Protein AF-A0A5B8JN53-F1 (afdb_monomer_lite)

Secondary structure (DSSP, 8-state):
-HHHHHHHHHHHHHHHHHHHHHHTT-GGG-TT-EEEE-TT--EEEE--S--HHHHHHHHHHHHHHHHHHHHHHHHHHT------

Radius of gyration: 17.72 Å; chains: 1; bounding box: 36×22×55 Å

Structure (mmCIF, N/CA/C/O backbone):
data_AF-A0A5B8JN53-F1
#
_entry.id   AF-A0A5B8JN53-F1
#
loop_
_atom_site.group_PDB
_atom_site.id
_atom_site.type_symbol
_atom_site.label_atom_id
_atom_site.label_alt_id
_atom_site.label_comp_id
_atom_site.label_asym_id
_atom_site.label_entity_id
_atom_site.label_seq_id
_atom_site.pdbx_PDB_ins_code
_atom_site.Cartn_x
_atom_site.Cartn_y
_atom_site.Cartn_z
_atom_site.occupancy
_atom_site.B_iso_or_equiv
_atom_site.auth_seq_id
_atom_site.auth_comp_id
_atom_site.auth_asym_id
_atom_site.auth_atom_id
_atom_site.pdbx_PDB_model_num
ATOM 1 N N . MET A 1 1 ? 24.104 -6.715 -4.656 1.00 59.50 1 MET A N 1
ATOM 2 C CA . MET A 1 1 ? 22.866 -6.713 -5.471 1.00 59.50 1 MET A CA 1
ATOM 3 C C . MET A 1 1 ? 21.768 -5.957 -4.718 1.00 59.50 1 MET A C 1
ATOM 5 O O . MET A 1 1 ? 20.929 -6.588 -4.092 1.00 59.50 1 MET A O 1
ATOM 9 N N . SER A 1 2 ? 21.808 -4.617 -4.714 1.00 79.25 2 SER A N 1
ATOM 10 C CA . SER A 1 2 ? 20.841 -3.783 -3.964 1.00 79.25 2 SER A CA 1
ATOM 11 C C . SER A 1 2 ? 19.448 -3.800 -4.613 1.00 79.25 2 SER A C 1
ATOM 13 O O . SER A 1 2 ? 18.453 -4.083 -3.957 1.00 79.25 2 SER A O 1
ATOM 15 N N . TYR A 1 3 ? 19.410 -3.666 -5.942 1.00 87.81 3 TYR A N 1
ATOM 16 C CA . TYR A 1 3 ? 18.184 -3.592 -6.742 1.00 87.81 3 TYR A CA 1
ATOM 17 C C . TYR A 1 3 ? 17.209 -4.761 -6.533 1.00 87.81 3 TYR A C 1
ATOM 19 O O . TYR A 1 3 ? 16.030 -4.551 -6.278 1.00 87.81 3 TYR A O 1
ATOM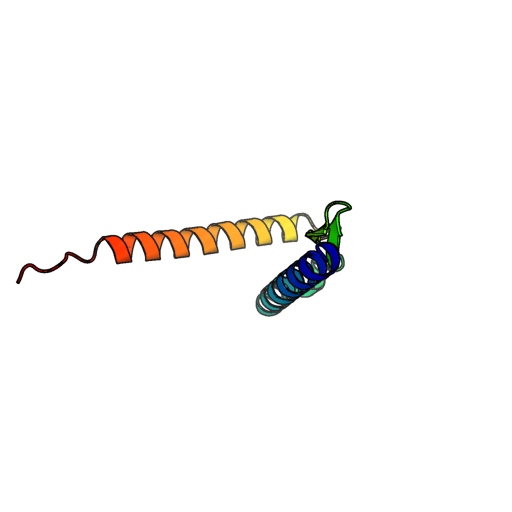 27 N N . VAL A 1 4 ? 17.696 -6.007 -6.598 1.00 88.81 4 VAL A N 1
ATOM 28 C CA . VAL A 1 4 ? 16.845 -7.206 -6.443 1.00 88.81 4 VAL A CA 1
ATOM 29 C C . VAL A 1 4 ? 16.205 -7.254 -5.053 1.00 88.81 4 VAL A C 1
ATOM 31 O O . VAL A 1 4 ? 15.054 -7.663 -4.908 1.00 88.81 4 VAL A O 1
ATOM 34 N N . ARG A 1 5 ? 16.937 -6.798 -4.029 1.00 89.88 5 ARG A N 1
ATOM 35 C CA . ARG A 1 5 ? 16.434 -6.720 -2.657 1.00 89.88 5 ARG A CA 1
ATOM 36 C C . ARG A 1 5 ? 15.360 -5.643 -2.526 1.00 89.88 5 ARG A C 1
ATOM 38 O O . ARG A 1 5 ? 14.312 -5.923 -1.951 1.00 89.88 5 ARG A O 1
ATOM 45 N N . GLY A 1 6 ? 15.601 -4.458 -3.089 1.00 91.88 6 GLY A N 1
ATOM 46 C CA . GLY A 1 6 ? 14.612 -3.382 -3.149 1.00 91.88 6 GLY A CA 1
ATOM 47 C C . GLY A 1 6 ? 13.340 -3.809 -3.867 1.00 91.88 6 GLY A C 1
ATOM 48 O O . GLY A 1 6 ? 12.247 -3.636 -3.335 1.00 91.88 6 GLY A O 1
ATOM 49 N N . TRP A 1 7 ? 13.480 -4.471 -5.017 1.00 93.00 7 TRP A N 1
ATOM 50 C CA . TRP A 1 7 ? 12.350 -4.992 -5.782 1.00 93.00 7 TRP A CA 1
ATOM 51 C C . TRP A 1 7 ? 11.534 -6.009 -4.990 1.00 93.00 7 TRP A C 1
ATOM 53 O O . TRP A 1 7 ? 10.316 -5.882 -4.904 1.00 93.00 7 TRP A O 1
ATOM 63 N N . SER A 1 8 ? 12.190 -6.994 -4.369 1.00 94.12 8 SER A N 1
ATOM 64 C CA . SER A 1 8 ? 11.501 -7.998 -3.554 1.00 94.12 8 SER A CA 1
ATOM 65 C C . SER A 1 8 ? 10.748 -7.346 -2.391 1.00 94.12 8 SER A C 1
ATOM 67 O O . SER A 1 8 ? 9.580 -7.660 -2.169 1.00 94.12 8 SER A O 1
ATOM 69 N N . HIS A 1 9 ? 11.371 -6.388 -1.700 1.00 94.69 9 HIS A N 1
ATOM 70 C CA . HIS A 1 9 ? 10.737 -5.665 -0.600 1.00 94.69 9 HIS A CA 1
ATOM 71 C C . HIS A 1 9 ? 9.516 -4.853 -1.065 1.00 94.69 9 HIS A C 1
ATOM 73 O O . HIS A 1 9 ? 8.445 -4.959 -0.468 1.00 94.69 9 HIS A O 1
ATOM 79 N N . ALA A 1 10 ? 9.639 -4.114 -2.173 1.00 95.25 10 ALA A N 1
ATOM 80 C CA . ALA A 1 10 ? 8.533 -3.381 -2.788 1.00 95.25 10 ALA A CA 1
ATOM 81 C C . ALA A 1 10 ? 7.392 -4.304 -3.225 1.00 95.25 10 ALA A C 1
ATOM 83 O O . ALA A 1 10 ? 6.221 -4.000 -2.997 1.00 95.25 10 ALA A O 1
ATOM 84 N N . HIS A 1 11 ? 7.726 -5.438 -3.843 1.00 95.88 11 HIS A N 1
ATOM 85 C CA . HIS A 1 11 ? 6.754 -6.412 -4.323 1.00 95.88 11 HIS A CA 1
ATOM 86 C C . HIS A 1 11 ? 5.949 -7.006 -3.166 1.00 95.88 11 HIS A C 1
ATOM 88 O O . HIS A 1 11 ? 4.720 -7.007 -3.214 1.00 95.88 11 HIS A O 1
ATOM 94 N N . HIS A 1 12 ? 6.624 -7.428 -2.094 1.00 96.12 12 HIS A N 1
ATOM 95 C CA . HIS A 1 12 ? 5.957 -7.928 -0.894 1.00 96.12 12 HIS A CA 1
ATOM 96 C C . HI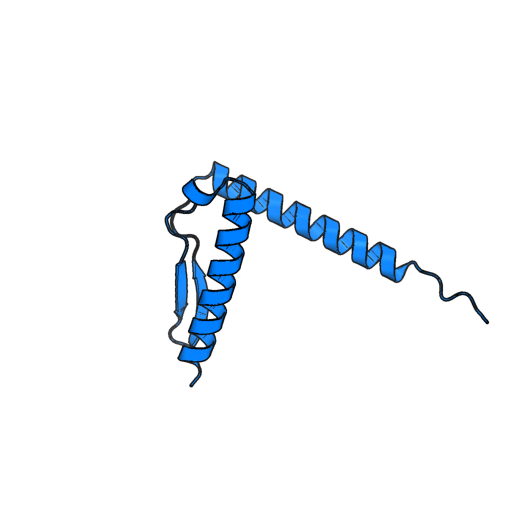S A 1 12 ? 5.092 -6.857 -0.220 1.00 96.12 12 HIS A C 1
ATOM 98 O O . HIS A 1 12 ? 3.941 -7.136 0.108 1.00 96.12 12 HIS A O 1
ATOM 104 N N . GLY A 1 13 ? 5.603 -5.631 -0.066 1.00 95.44 13 GLY A N 1
ATOM 105 C CA . GLY A 1 13 ? 4.837 -4.526 0.519 1.00 95.44 13 GLY A CA 1
ATOM 106 C C . GLY A 1 13 ? 3.591 -4.174 -0.298 1.00 95.44 13 GLY A C 1
ATOM 107 O O . GLY A 1 13 ? 2.506 -4.003 0.254 1.00 95.44 13 GLY A O 1
ATOM 108 N N . THR A 1 14 ? 3.722 -4.143 -1.625 1.00 96.75 14 THR A N 1
ATOM 109 C CA . THR A 1 14 ? 2.601 -3.886 -2.539 1.00 96.75 14 THR A CA 1
ATOM 110 C C . THR A 1 14 ? 1.564 -5.004 -2.475 1.00 96.75 14 THR A C 1
ATOM 112 O O . THR A 1 14 ? 0.371 -4.718 -2.414 1.00 96.75 14 THR A O 1
ATOM 115 N N . ALA A 1 15 ? 1.995 -6.270 -2.456 1.00 95.94 15 ALA A N 1
ATOM 116 C CA . ALA A 1 15 ? 1.094 -7.416 -2.352 1.00 95.94 15 ALA A CA 1
ATOM 117 C C . ALA A 1 15 ? 0.307 -7.399 -1.032 1.00 95.94 15 ALA A C 1
ATOM 119 O O . ALA A 1 15 ? -0.915 -7.523 -1.049 1.00 95.94 15 ALA A O 1
ATOM 120 N N . ALA A 1 16 ? 0.986 -7.145 0.091 1.00 95.50 16 ALA A N 1
ATOM 121 C CA . ALA A 1 16 ? 0.341 -7.036 1.398 1.00 95.50 16 ALA A CA 1
ATOM 122 C C . ALA A 1 16 ? -0.683 -5.889 1.447 1.00 95.50 16 ALA A C 1
ATOM 124 O O . ALA A 1 16 ? -1.786 -6.057 1.973 1.00 95.50 16 ALA A O 1
ATOM 125 N N . LEU A 1 17 ? -0.353 -4.732 0.858 1.00 94.06 17 LEU A N 1
ATOM 126 C CA . LEU A 1 17 ? -1.293 -3.618 0.756 1.00 94.06 17 LEU A CA 1
ATOM 127 C C . LEU A 1 17 ? -2.501 -3.979 -0.120 1.00 94.06 17 LEU A C 1
ATOM 129 O O . LEU A 1 17 ? -3.634 -3.710 0.273 1.00 94.06 17 LEU A O 1
ATOM 133 N N . ALA A 1 18 ? -2.279 -4.624 -1.268 1.00 93.81 18 ALA A N 1
ATOM 134 C CA . ALA A 1 18 ? -3.352 -5.065 -2.157 1.00 93.81 18 ALA A CA 1
ATOM 135 C C . ALA A 1 18 ? -4.317 -6.031 -1.452 1.00 93.81 18 ALA A C 1
ATOM 137 O O . ALA A 1 18 ? -5.533 -5.884 -1.572 1.00 93.81 18 ALA A O 1
ATOM 138 N N . ASP A 1 19 ? -3.794 -6.980 -0.674 1.00 95.12 19 ASP A N 1
ATOM 139 C CA . ASP A 1 19 ? -4.611 -7.911 0.106 1.00 95.12 19 ASP A CA 1
ATOM 140 C C . ASP A 1 19 ? -5.442 -7.189 1.169 1.00 95.12 19 ASP A C 1
ATOM 142 O O . ASP A 1 19 ? -6.628 -7.486 1.342 1.00 95.12 19 ASP A O 1
ATOM 146 N N . ARG A 1 20 ? -4.868 -6.184 1.841 1.00 92.44 20 ARG A N 1
ATOM 147 C CA . ARG A 1 20 ? -5.612 -5.390 2.822 1.00 92.44 20 ARG A CA 1
ATOM 148 C C . ARG A 1 20 ? -6.706 -4.544 2.172 1.00 92.44 20 ARG A C 1
ATOM 150 O O . ARG A 1 20 ? -7.805 -4.479 2.714 1.00 92.44 20 ARG A O 1
ATOM 157 N N . LEU A 1 21 ? -6.431 -3.933 1.020 1.00 91.81 21 LEU A N 1
ATOM 158 C CA . LEU A 1 21 ? -7.422 -3.159 0.268 1.00 91.81 21 LEU A CA 1
ATOM 159 C C . LEU A 1 21 ? -8.573 -4.045 -0.223 1.00 91.81 21 LEU A C 1
ATOM 161 O O . LEU A 1 21 ? -9.732 -3.667 -0.065 1.00 91.81 21 LEU A O 1
ATOM 165 N N . ARG A 1 22 ? -8.281 -5.258 -0.711 1.00 91.62 22 ARG A N 1
ATOM 166 C CA . ARG A 1 22 ? -9.309 -6.260 -1.054 1.00 91.62 22 ARG A CA 1
ATOM 167 C C . ARG A 1 22 ? -10.166 -6.639 0.146 1.00 91.62 22 ARG A C 1
ATOM 169 O O . ARG A 1 22 ? -11.384 -6.688 0.029 1.00 91.62 22 ARG A O 1
ATOM 176 N N . ALA A 1 23 ? -9.555 -6.870 1.308 1.00 91.38 23 ALA A N 1
ATOM 177 C CA . ALA A 1 23 ? -10.293 -7.196 2.530 1.00 91.38 23 ALA A CA 1
ATOM 178 C C . ALA A 1 23 ? -11.236 -6.064 2.986 1.00 91.38 23 ALA A C 1
ATOM 180 O O . ALA A 1 23 ? -12.205 -6.324 3.695 1.00 91.38 23 ALA A O 1
ATOM 181 N N . LEU A 1 24 ? -10.963 -4.822 2.574 1.00 87.88 24 LEU A N 1
ATOM 182 C CA . LEU A 1 24 ? -11.809 -3.651 2.813 1.00 87.88 24 LEU A CA 1
ATOM 183 C C . LEU A 1 24 ? -12.809 -3.379 1.672 1.00 87.88 24 LEU A C 1
ATOM 185 O O . LEU A 1 24 ? -13.579 -2.429 1.771 1.00 87.88 24 LEU A O 1
ATOM 189 N N . GLY A 1 25 ? -12.809 -4.187 0.604 1.00 88.31 25 GLY A N 1
ATOM 190 C CA . GLY A 1 25 ? -13.652 -3.987 -0.580 1.00 88.31 25 GLY A CA 1
ATOM 191 C C . GLY A 1 25 ? -13.252 -2.781 -1.438 1.00 88.31 25 GLY A C 1
ATOM 192 O O . GLY A 1 25 ? -14.098 -2.221 -2.126 1.00 88.31 25 GLY A O 1
ATOM 193 N N . LEU A 1 26 ? -11.986 -2.354 -1.361 1.00 87.19 26 LEU A N 1
ATOM 194 C CA . LEU A 1 26 ? -11.447 -1.169 -2.040 1.00 87.19 26 LEU A CA 1
ATOM 195 C C . LEU A 1 26 ? -10.556 -1.516 -3.243 1.00 87.19 26 LEU A C 1
ATOM 197 O O . LEU A 1 26 ? -9.835 -0.662 -3.746 1.00 87.19 26 LEU A O 1
ATOM 201 N N . ASP A 1 27 ? -10.543 -2.759 -3.715 1.00 84.12 27 ASP A N 1
ATOM 202 C CA . ASP A 1 27 ? -9.637 -3.199 -4.783 1.00 84.12 27 ASP A CA 1
ATOM 203 C C . ASP A 1 27 ? -9.819 -2.426 -6.098 1.00 84.12 27 ASP A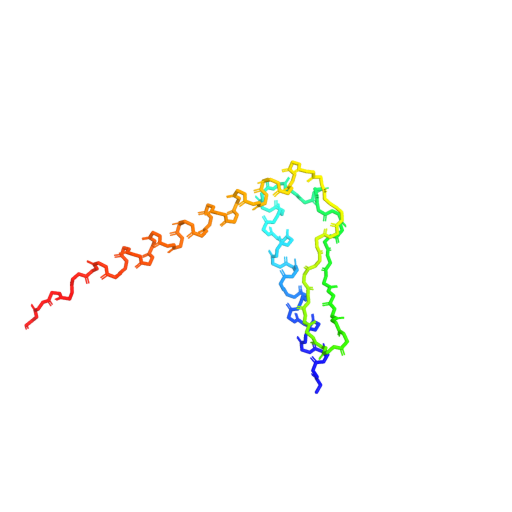 C 1
ATOM 205 O O . ASP A 1 27 ? -8.838 -2.125 -6.779 1.00 84.12 27 ASP A O 1
ATOM 209 N N . SER A 1 28 ? -11.050 -2.019 -6.413 1.00 87.25 28 SER A N 1
ATOM 210 C CA . SER A 1 28 ? -11.358 -1.222 -7.602 1.00 87.25 28 SER A CA 1
ATOM 211 C C . SER A 1 28 ? -10.918 0.242 -7.512 1.00 87.25 28 SER A C 1
ATOM 213 O O . SER A 1 28 ? -10.807 0.905 -8.542 1.00 87.25 28 SER A O 1
ATOM 215 N N . ASP A 1 29 ? -10.670 0.764 -6.307 1.00 90.81 29 ASP A N 1
ATOM 216 C CA . ASP A 1 29 ? -10.318 2.174 -6.095 1.00 90.81 29 ASP A CA 1
ATOM 217 C C . ASP A 1 29 ? -8.816 2.463 -6.268 1.00 90.81 29 ASP A C 1
ATOM 219 O O . ASP A 1 29 ? -8.415 3.626 -6.363 1.00 90.81 29 ASP A O 1
ATOM 223 N N . PHE A 1 30 ? -7.988 1.414 -6.360 1.00 92.00 30 PHE A N 1
ATOM 224 C CA . PHE A 1 30 ? -6.529 1.505 -6.492 1.00 92.00 30 PHE A CA 1
ATOM 225 C C . PHE A 1 30 ? -5.999 0.760 -7.735 1.00 92.00 30 PHE A C 1
ATOM 227 O O . PHE A 1 30 ? -5.108 -0.085 -7.617 1.00 92.00 30 PHE A O 1
ATOM 234 N N . PRO A 1 31 ? -6.483 1.071 -8.956 1.00 89.62 31 PRO A N 1
ATOM 235 C CA . PRO A 1 31 ? -6.079 0.353 -10.170 1.00 89.62 31 PRO A CA 1
ATOM 236 C C . PRO A 1 31 ? -4.602 0.565 -10.540 1.00 89.62 31 PRO A C 1
ATOM 238 O O . PRO A 1 31 ? -4.027 -0.233 -11.275 1.00 89.62 31 PRO A O 1
ATOM 241 N N . GLY A 1 32 ? -3.983 1.645 -10.052 1.00 92.38 32 GLY A N 1
ATOM 242 C CA . GLY A 1 32 ? -2.583 1.986 -10.307 1.00 92.38 32 GLY A CA 1
ATOM 243 C C . GLY A 1 32 ? -1.586 1.417 -9.295 1.00 92.38 32 GLY A C 1
ATOM 244 O O . GLY A 1 32 ? -0.408 1.774 -9.372 1.00 92.38 32 GLY A O 1
ATOM 245 N N . LEU A 1 33 ? -2.034 0.581 -8.350 1.00 95.19 33 LEU A N 1
ATOM 246 C CA . LEU A 1 33 ? -1.178 0.034 -7.304 1.00 95.19 33 LEU A CA 1
ATOM 247 C C . LEU A 1 33 ? -0.088 -0.865 -7.902 1.00 95.19 33 LEU A C 1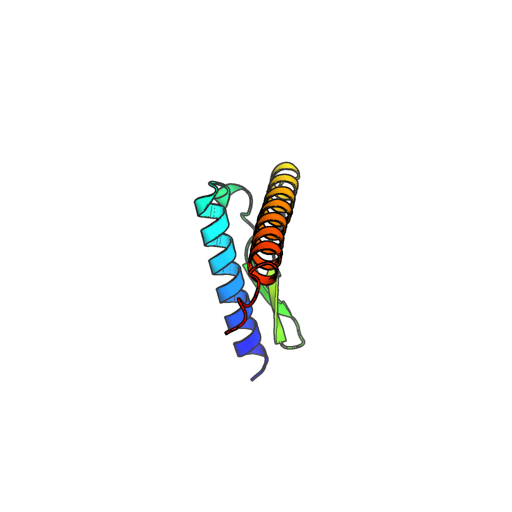
ATOM 249 O O . LEU A 1 33 ? -0.375 -1.900 -8.505 1.00 95.19 33 LEU A O 1
ATOM 253 N N . LYS A 1 34 ? 1.177 -0.491 -7.705 1.00 95.88 34 LYS A N 1
ATOM 254 C CA . LYS A 1 34 ? 2.331 -1.250 -8.192 1.00 95.88 34 LYS A CA 1
ATOM 255 C C . LYS A 1 34 ? 3.539 -1.132 -7.269 1.00 95.88 34 LYS A C 1
ATOM 257 O O . LYS A 1 34 ? 3.702 -0.148 -6.551 1.00 95.88 34 LYS A O 1
ATOM 262 N N . ALA A 1 35 ? 4.414 -2.123 -7.373 1.00 96.44 35 ALA A N 1
ATOM 263 C CA . ALA A 1 35 ? 5.762 -2.061 -6.835 1.00 96.44 35 ALA A CA 1
ATOM 264 C C . ALA A 1 35 ? 6.681 -1.349 -7.832 1.00 96.44 35 ALA A C 1
ATOM 266 O O . ALA A 1 35 ? 6.562 -1.558 -9.042 1.00 96.44 35 ALA A O 1
ATOM 267 N N . ASP A 1 36 ? 7.612 -0.551 -7.327 1.00 95.81 36 ASP A N 1
ATOM 268 C CA . ASP A 1 36 ? 8.654 0.093 -8.122 1.00 95.81 36 ASP A CA 1
ATOM 269 C C . ASP A 1 36 ? 9.991 0.067 -7.371 1.00 95.81 36 ASP A C 1
ATOM 271 O O . ASP A 1 36 ? 10.047 -0.266 -6.185 1.00 95.81 36 ASP A O 1
ATOM 275 N N . VAL A 1 37 ? 11.078 0.391 -8.063 1.00 95.50 37 VAL A N 1
ATOM 276 C CA . VAL A 1 37 ? 12.413 0.514 -7.470 1.00 95.50 37 VAL A CA 1
ATOM 277 C C . VAL A 1 37 ? 13.087 1.750 -8.037 1.00 95.50 37 VAL A C 1
ATOM 279 O O . VAL A 1 37 ? 13.110 1.941 -9.253 1.00 95.50 37 VAL A O 1
ATOM 282 N N . ASN A 1 38 ? 13.643 2.592 -7.168 1.00 93.12 38 ASN A N 1
ATOM 283 C CA . ASN A 1 38 ? 14.367 3.781 -7.613 1.00 93.12 38 ASN A CA 1
ATOM 284 C C . ASN A 1 38 ? 15.768 3.430 -8.165 1.00 93.12 38 ASN A C 1
ATOM 286 O O . ASN A 1 38 ? 16.226 2.285 -8.128 1.00 93.12 38 ASN A O 1
ATOM 290 N N . VAL A 1 39 ? 16.471 4.444 -8.674 1.00 91.31 39 VAL A N 1
ATOM 291 C CA . VAL A 1 39 ? 17.832 4.294 -9.218 1.00 91.31 39 VAL A CA 1
ATOM 292 C C . VAL A 1 39 ? 18.866 3.871 -8.168 1.00 91.31 39 VAL A C 1
ATOM 294 O O . VAL A 1 39 ? 19.864 3.246 -8.522 1.00 91.31 39 VAL A O 1
ATOM 297 N N . ASP A 1 40 ? 18.603 4.145 -6.890 1.00 92.25 40 ASP A N 1
ATOM 298 C CA . ASP A 1 40 ? 19.454 3.766 -5.756 1.00 92.25 40 ASP A CA 1
ATOM 299 C C . ASP A 1 40 ? 19.223 2.306 -5.307 1.00 92.25 40 ASP A C 1
ATOM 301 O O . ASP A 1 40 ? 20.027 1.713 -4.579 1.00 92.25 40 ASP A O 1
ATOM 305 N N . GLY A 1 41 ? 18.163 1.670 -5.814 1.00 91.19 41 GLY A N 1
ATOM 306 C CA . GLY A 1 41 ? 17.776 0.305 -5.480 1.00 91.19 41 GLY A CA 1
ATOM 307 C C . GLY A 1 41 ? 16.830 0.193 -4.285 1.00 91.19 41 GLY A C 1
ATOM 308 O O . GLY A 1 41 ? 16.655 -0.917 -3.786 1.00 91.19 41 GLY A O 1
ATOM 309 N N . ASP A 1 42 ? 16.214 1.286 -3.836 1.00 93.75 42 ASP A N 1
ATOM 310 C CA . ASP A 1 42 ? 15.181 1.274 -2.803 1.00 93.75 42 ASP A CA 1
ATOM 311 C C . ASP A 1 42 ? 13.829 0.871 -3.384 1.00 93.75 42 ASP A C 1
ATOM 313 O O . ASP A 1 42 ? 13.397 1.358 -4.432 1.00 93.75 42 ASP A O 1
ATOM 317 N N . GLY A 1 43 ? 13.143 -0.016 -2.668 1.00 94.44 43 GLY A N 1
ATOM 318 C CA . GLY A 1 43 ? 11.806 -0.463 -3.021 1.00 94.44 43 GLY A CA 1
ATOM 319 C C . GLY A 1 43 ? 10.729 0.561 -2.670 1.00 94.44 43 GLY A C 1
ATOM 320 O O . GLY A 1 43 ? 10.706 1.079 -1.555 1.00 94.44 43 GLY A O 1
ATOM 321 N N . LEU A 1 44 ? 9.800 0.797 -3.594 1.00 96.00 44 LEU A N 1
ATOM 322 C CA . LEU A 1 44 ? 8.697 1.744 -3.462 1.00 96.00 44 LEU A CA 1
ATOM 323 C C . LEU A 1 44 ? 7.347 1.052 -3.686 1.00 96.00 44 LEU A C 1
ATOM 325 O O . LEU A 1 44 ? 7.210 0.193 -4.556 1.00 96.00 44 LEU A O 1
ATOM 329 N N . VAL A 1 45 ? 6.330 1.477 -2.935 1.00 96.38 45 VAL A N 1
ATOM 330 C CA . VAL A 1 45 ? 4.924 1.136 -3.194 1.00 96.38 45 VAL A CA 1
ATOM 331 C C . VAL A 1 45 ? 4.253 2.364 -3.796 1.00 96.38 45 VAL A C 1
ATOM 333 O O . VAL A 1 45 ? 4.176 3.415 -3.162 1.00 96.38 45 VAL A O 1
ATOM 336 N N . CYS A 1 46 ? 3.775 2.248 -5.029 1.00 96.06 46 CYS A N 1
ATOM 337 C CA . CYS A 1 46 ? 3.157 3.344 -5.761 1.00 96.06 46 CYS A CA 1
ATOM 338 C C . CYS A 1 46 ? 1.655 3.098 -5.888 1.00 96.06 46 CYS A C 1
ATOM 340 O O . CYS A 1 46 ? 1.251 2.112 -6.489 1.00 96.06 46 CYS A O 1
ATOM 342 N N . LEU A 1 47 ? 0.830 4.013 -5.371 1.00 93.69 47 LEU A N 1
ATOM 343 C CA . LEU A 1 47 ? -0.637 3.909 -5.442 1.00 93.69 47 LEU A CA 1
ATOM 344 C C . LEU A 1 47 ? -1.203 4.263 -6.830 1.00 93.69 47 LEU A C 1
ATOM 346 O O . LEU A 1 47 ? -2.311 3.861 -7.173 1.00 93.69 47 LEU A O 1
ATOM 350 N N . GLY A 1 48 ? -0.445 5.026 -7.625 1.00 92.81 48 GLY A N 1
ATOM 351 C CA . GLY A 1 48 ? -0.910 5.577 -8.896 1.00 92.81 48 GLY A CA 1
ATOM 352 C C . GLY A 1 48 ? -1.974 6.663 -8.710 1.00 92.81 48 GLY A C 1
ATOM 353 O O . GLY A 1 48 ? -1.988 7.371 -7.704 1.00 92.81 48 GLY A O 1
ATOM 354 N N . GLN A 1 49 ? -2.846 6.821 -9.707 1.00 93.69 49 GLN A N 1
ATOM 355 C CA . GLN A 1 49 ? -3.992 7.724 -9.612 1.00 93.69 49 GLN A CA 1
ATOM 356 C C . GLN A 1 49 ? -5.119 7.041 -8.840 1.00 93.69 49 GLN A C 1
ATOM 358 O O . GLN A 1 49 ? -5.547 5.946 -9.200 1.00 93.69 49 GLN A O 1
ATOM 363 N N . ILE A 1 50 ? -5.604 7.715 -7.803 1.00 94.19 50 ILE A N 1
ATOM 364 C CA . ILE A 1 50 ? -6.702 7.257 -6.952 1.00 94.19 50 ILE A CA 1
ATOM 365 C C . ILE A 1 50 ? -7.753 8.356 -6.8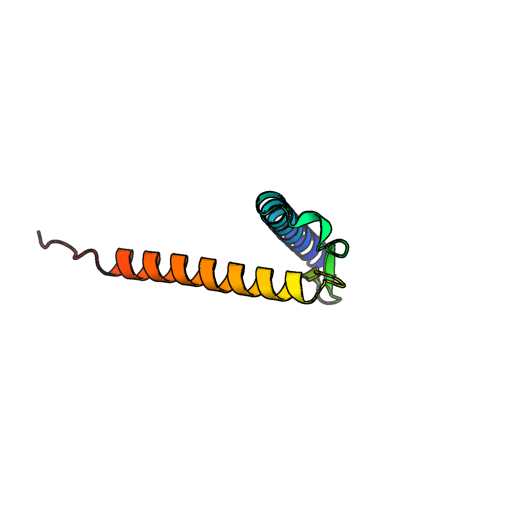50 1.00 94.19 50 ILE A C 1
ATOM 367 O O . ILE A 1 50 ? -7.455 9.541 -7.022 1.00 94.19 50 ILE A O 1
ATOM 371 N N . ARG A 1 51 ? -8.995 7.967 -6.567 1.00 92.00 51 ARG A N 1
ATOM 372 C CA . ARG A 1 51 ? -10.080 8.925 -6.344 1.00 92.00 51 ARG A CA 1
ATOM 373 C C . ARG A 1 51 ? -9.876 9.674 -5.019 1.00 92.00 51 ARG A C 1
ATOM 375 O O . ARG A 1 51 ? -9.357 9.077 -4.073 1.00 92.00 51 ARG A O 1
ATOM 382 N N . PRO A 1 52 ? -10.319 10.939 -4.899 1.00 93.81 52 PRO A N 1
ATOM 383 C CA . PRO A 1 52 ? -10.210 11.689 -3.647 1.00 93.81 52 PRO A CA 1
ATOM 384 C C . PRO A 1 52 ? -10.867 10.970 -2.465 1.00 93.81 52 PRO A C 1
ATOM 386 O O . PRO A 1 52 ? -10.294 10.920 -1.379 1.00 93.81 52 PRO A O 1
ATOM 389 N N . GLU A 1 53 ? -12.028 10.347 -2.691 1.00 93.06 53 GLU A N 1
ATOM 390 C CA . GLU A 1 53 ? -12.734 9.589 -1.654 1.00 93.06 53 GLU A CA 1
ATOM 391 C C . GLU A 1 53 ? -11.889 8.407 -1.157 1.00 93.06 53 GLU A C 1
ATOM 393 O O . GLU A 1 53 ? -11.753 8.201 0.047 1.00 93.06 53 GLU A O 1
ATOM 398 N N . ALA A 1 54 ? -11.248 7.674 -2.072 1.00 92.44 54 ALA A N 1
ATOM 399 C CA . ALA A 1 54 ? -10.371 6.553 -1.742 1.00 92.44 54 ALA A CA 1
ATOM 400 C C . ALA A 1 54 ? -9.129 6.999 -0.953 1.00 92.44 54 ALA A C 1
ATOM 402 O O . ALA A 1 54 ? -8.730 6.336 0.004 1.00 92.44 54 ALA A O 1
ATOM 403 N N . ALA A 1 55 ? -8.550 8.153 -1.304 1.00 93.69 55 ALA A N 1
ATOM 404 C CA . ALA A 1 55 ? -7.447 8.747 -0.551 1.00 93.69 55 ALA A CA 1
ATOM 405 C C . ALA A 1 55 ? -7.866 9.097 0.887 1.00 93.69 55 ALA A C 1
ATOM 407 O O . ALA A 1 55 ? -7.125 8.824 1.833 1.00 93.69 55 ALA A O 1
ATOM 408 N N . GLN A 1 56 ? -9.069 9.653 1.063 1.00 94.62 56 GLN A N 1
ATOM 409 C CA . GLN A 1 56 ? -9.608 9.980 2.380 1.00 94.62 56 GLN A CA 1
ATOM 410 C C . GLN A 1 56 ? -9.883 8.724 3.216 1.00 94.62 56 GLN A C 1
ATOM 412 O O . GLN A 1 56 ? -9.517 8.682 4.391 1.00 94.62 56 GLN A O 1
ATOM 417 N N . PHE A 1 57 ? -10.462 7.679 2.617 1.00 92.31 57 PHE A N 1
ATOM 418 C CA . PHE A 1 57 ? -10.657 6.397 3.297 1.00 92.31 57 PHE A CA 1
ATOM 419 C C . PHE A 1 57 ? -9.332 5.754 3.710 1.00 92.31 57 PHE A C 1
ATOM 421 O O . PHE A 1 57 ? -9.213 5.290 4.844 1.00 92.31 57 PHE A O 1
ATOM 428 N N . LEU A 1 58 ? -8.321 5.776 2.837 1.00 92.44 58 LEU A N 1
ATOM 429 C CA . LEU A 1 58 ? -6.990 5.266 3.160 1.00 92.44 58 LEU A CA 1
ATOM 430 C C . LEU A 1 58 ? -6.374 6.028 4.339 1.00 92.44 58 LEU A C 1
ATOM 432 O O . LEU A 1 58 ? -5.888 5.405 5.280 1.00 92.44 58 LEU A O 1
ATOM 436 N N . ALA A 1 59 ? -6.438 7.361 4.329 1.00 94.69 59 ALA A N 1
ATOM 437 C CA . ALA A 1 59 ? -5.944 8.179 5.433 1.00 94.69 59 ALA A CA 1
ATOM 438 C C . ALA A 1 59 ? -6.659 7.845 6.755 1.00 94.69 59 ALA A C 1
ATOM 440 O O . ALA A 1 59 ? -6.005 7.650 7.779 1.00 94.69 59 ALA A O 1
ATOM 441 N N . GLN A 1 60 ? -7.987 7.700 6.726 1.00 94.88 60 GLN A N 1
ATOM 442 C CA . GLN A 1 60 ? -8.775 7.324 7.900 1.00 94.88 60 GLN A CA 1
ATOM 443 C C . GLN A 1 60 ? -8.394 5.933 8.427 1.00 94.88 60 GLN A C 1
ATOM 445 O O . GLN A 1 60 ? -8.277 5.741 9.640 1.00 94.88 60 GLN A O 1
ATOM 450 N N . ALA A 1 61 ? -8.176 4.967 7.532 1.00 92.25 61 ALA A N 1
ATOM 451 C CA . ALA A 1 61 ? -7.766 3.615 7.892 1.00 92.25 61 ALA A CA 1
ATOM 452 C C . ALA A 1 61 ? -6.377 3.601 8.550 1.00 92.25 61 ALA A C 1
ATOM 454 O O . ALA A 1 61 ? -6.197 2.934 9.567 1.00 92.25 61 ALA A O 1
ATOM 455 N N . LEU A 1 62 ? -5.427 4.381 8.022 1.00 93.00 62 LEU A N 1
ATOM 456 C CA . LEU A 1 62 ? -4.086 4.528 8.597 1.00 93.00 62 LEU A CA 1
ATOM 457 C C . LEU A 1 62 ? -4.130 5.152 9.995 1.00 93.00 62 LEU A C 1
ATOM 459 O O . LEU A 1 62 ? -3.530 4.614 10.922 1.00 93.00 62 LEU A O 1
ATOM 463 N N . VAL A 1 63 ? -4.874 6.249 10.167 1.00 96.44 63 VAL A N 1
ATOM 464 C CA . VAL A 1 63 ? -5.030 6.911 11.474 1.00 96.44 63 VAL A CA 1
ATOM 465 C C . VAL A 1 63 ? -5.675 5.969 12.488 1.00 96.44 63 VAL A C 1
ATOM 467 O O . VAL A 1 63 ? -5.223 5.887 13.626 1.00 96.44 63 VAL A O 1
ATOM 470 N N . THR A 1 64 ? -6.706 5.232 12.073 1.00 94.81 64 THR A N 1
ATOM 471 C CA . THR A 1 64 ? -7.405 4.279 12.945 1.00 94.81 64 THR A CA 1
ATOM 472 C C . THR A 1 64 ? -6.489 3.130 13.362 1.00 94.81 64 THR A C 1
ATOM 474 O O . THR A 1 64 ? -6.427 2.805 14.544 1.00 94.81 64 THR A O 1
ATOM 477 N N . GLY A 1 65 ? -5.751 2.541 12.415 1.00 92.00 65 GLY A N 1
ATOM 478 C CA . GLY A 1 65 ? -4.779 1.484 12.702 1.00 92.00 65 GLY A CA 1
ATOM 479 C C . GLY A 1 65 ? -3.696 1.951 13.672 1.00 92.00 65 GLY A C 1
ATOM 480 O O . GLY A 1 65 ? -3.473 1.311 14.695 1.00 92.00 65 GLY A O 1
ATOM 481 N N . LEU A 1 66 ? -3.106 3.121 13.414 1.00 95.06 66 LEU A N 1
ATOM 482 C CA . LEU A 1 66 ? -2.087 3.702 14.287 1.00 95.06 66 LEU A CA 1
ATOM 483 C C . LEU A 1 66 ? -2.625 3.995 15.696 1.00 95.06 66 LEU A C 1
ATOM 485 O O . LEU A 1 66 ? -1.942 3.738 16.684 1.00 95.06 66 LEU A O 1
ATOM 489 N N . ALA A 1 67 ? -3.847 4.521 15.812 1.00 95.88 67 ALA A N 1
ATOM 490 C CA . ALA A 1 67 ? -4.462 4.791 17.109 1.00 95.88 67 ALA A CA 1
ATOM 491 C C . ALA A 1 67 ? -4.675 3.507 17.930 1.00 95.88 67 ALA A C 1
ATOM 493 O O . ALA A 1 67 ? -4.459 3.522 19.142 1.00 95.88 67 ALA A O 1
ATOM 494 N N . LEU A 1 68 ? -5.062 2.403 17.278 1.00 95.06 68 LEU A N 1
ATOM 495 C CA . LEU A 1 68 ? -5.194 1.094 17.922 1.00 95.06 68 LEU A CA 1
ATOM 496 C C . LEU A 1 68 ? -3.836 0.566 18.397 1.00 95.06 68 LEU A C 1
ATOM 498 O O . LEU A 1 68 ? -3.710 0.209 19.565 1.00 95.06 68 LEU A O 1
ATOM 502 N N . GLU A 1 69 ? -2.811 0.603 17.542 1.00 94.31 69 GLU A N 1
ATOM 503 C CA . GLU A 1 69 ? -1.457 0.175 17.918 1.00 94.31 69 GLU A CA 1
ATOM 504 C C . GLU A 1 69 ? -0.918 0.984 19.105 1.00 94.31 69 GLU A C 1
ATOM 506 O O . GLU A 1 69 ? -0.370 0.417 20.050 1.00 94.31 69 GLU A O 1
ATOM 511 N N . LEU A 1 70 ? -1.105 2.307 19.109 1.00 94.56 70 LEU A N 1
ATOM 512 C CA . LEU A 1 70 ? -0.685 3.161 20.223 1.00 94.56 70 LEU A CA 1
ATOM 513 C C . LEU A 1 70 ? -1.432 2.828 21.519 1.00 94.56 70 LEU A C 1
ATOM 515 O O . LEU A 1 70 ? -0.813 2.777 22.583 1.00 94.56 70 LEU A O 1
ATOM 519 N N . ALA A 1 71 ? -2.742 2.582 21.446 1.00 93.44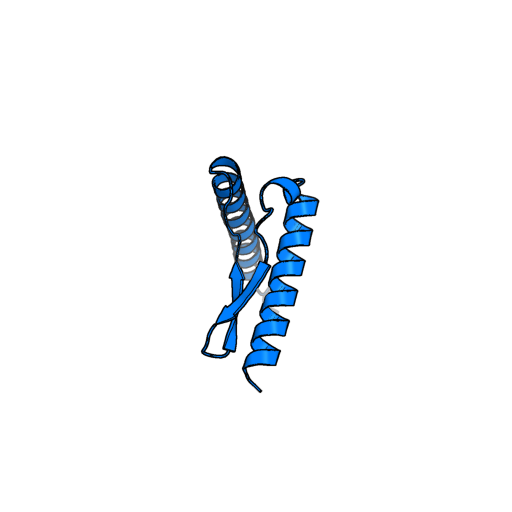 71 ALA A N 1
ATOM 520 C CA . ALA A 1 71 ? -3.528 2.185 22.609 1.00 93.44 71 ALA A CA 1
ATOM 521 C C . ALA A 1 71 ? -3.045 0.845 23.193 1.00 93.44 71 ALA A C 1
ATOM 523 O O . ALA A 1 71 ? -2.926 0.719 24.412 1.00 93.44 71 ALA A O 1
ATOM 524 N N . GLU A 1 72 ? -2.706 -0.126 22.343 1.00 92.75 72 GLU A N 1
ATOM 525 C CA . GLU A 1 72 ? -2.144 -1.418 22.758 1.00 92.75 72 GLU A CA 1
ATOM 526 C C . GLU A 1 72 ? -0.763 -1.270 23.413 1.00 92.75 72 GLU A C 1
ATOM 528 O O . GLU A 1 72 ? -0.514 -1.853 24.473 1.00 92.75 72 GLU A O 1
ATOM 533 N N . HIS A 1 73 ? 0.124 -0.449 22.842 1.00 91.00 73 HIS A N 1
ATOM 534 C CA . HIS A 1 73 ? 1.445 -0.187 23.424 1.00 91.00 73 HIS A CA 1
ATOM 535 C C . HIS A 1 73 ? 1.326 0.469 24.805 1.00 91.00 73 HIS A C 1
ATOM 537 O O . HIS A 1 73 ? 1.958 0.016 25.759 1.00 91.00 73 HIS A O 1
ATOM 543 N N . LEU A 1 74 ? 0.459 1.477 24.944 1.00 89.31 74 LEU A N 1
ATOM 544 C CA . LEU A 1 74 ? 0.211 2.156 26.219 1.00 89.31 74 LEU A CA 1
ATOM 545 C C . LEU A 1 74 ? -0.464 1.248 27.257 1.00 89.31 74 LEU A C 1
ATOM 547 O O . LEU A 1 74 ? -0.234 1.416 28.453 1.00 89.31 74 LEU A O 1
ATOM 551 N N . ALA A 1 75 ? -1.299 0.297 26.835 1.00 85.62 75 ALA A N 1
ATOM 552 C CA . ALA A 1 75 ? -1.883 -0.700 27.731 1.00 85.62 75 ALA A CA 1
ATOM 553 C C . ALA A 1 75 ? -0.836 -1.720 28.213 1.00 85.62 75 ALA A C 1
ATOM 555 O O . ALA A 1 75 ? -0.856 -2.128 29.374 1.00 85.62 75 ALA A O 1
ATOM 556 N N . THR A 1 76 ? 0.107 -2.093 27.344 1.00 78.62 76 THR A N 1
ATOM 557 C CA . THR A 1 76 ? 1.180 -3.047 27.660 1.00 78.62 76 THR A CA 1
ATOM 558 C C . THR A 1 76 ? 2.181 -2.451 28.656 1.00 78.62 76 THR A C 1
ATOM 560 O O . THR A 1 76 ? 2.548 -3.121 29.623 1.00 78.62 76 THR A O 1
ATOM 563 N N . ASP A 1 77 ? 2.539 -1.174 28.489 1.00 69.62 77 ASP A N 1
ATOM 564 C CA . ASP A 1 77 ? 3.470 -0.443 29.368 1.00 69.62 77 ASP A CA 1
ATOM 565 C C . ASP A 1 77 ? 2.896 -0.187 30.779 1.00 69.62 77 ASP A C 1
ATOM 567 O O . ASP A 1 77 ? 3.626 -0.021 31.755 1.00 69.62 77 ASP A O 1
ATOM 571 N N . GLN A 1 78 ? 1.565 -0.214 30.914 1.00 59.56 78 GLN A N 1
ATOM 572 C CA . GLN A 1 78 ? 0.856 -0.026 32.183 1.00 59.56 78 GLN A CA 1
ATOM 573 C C . GLN A 1 78 ? 0.693 -1.303 33.014 1.00 59.56 78 GLN A C 1
ATOM 575 O O . GLN A 1 78 ? 0.139 -1.227 34.111 1.00 59.56 78 GLN A O 1
ATOM 580 N N . THR A 1 79 ? 1.174 -2.465 32.557 1.00 55.47 79 THR A N 1
ATOM 581 C CA . THR A 1 79 ? 1.160 -3.681 33.385 1.00 55.47 79 THR A CA 1
ATOM 582 C C . THR A 1 79 ? 2.177 -3.506 34.519 1.00 55.47 79 THR A C 1
ATOM 584 O O . THR A 1 79 ? 3.383 -3.592 34.272 1.00 55.47 79 THR A O 1
ATOM 587 N N . PRO A 1 80 ? 1.756 -3.264 35.778 1.00 54.72 80 PRO A N 1
ATOM 588 C CA . PRO A 1 80 ? 2.709 -3.057 36.846 1.00 54.72 80 PRO A CA 1
ATOM 589 C C . PRO A 1 80 ? 3.403 -4.390 37.102 1.00 54.72 80 PRO A C 1
ATOM 591 O O . PRO A 1 80 ? 2.753 -5.414 37.332 1.00 54.72 80 PRO A O 1
ATOM 594 N N . ARG A 1 81 ? 4.738 -4.368 37.078 1.00 59.75 81 ARG A N 1
ATOM 595 C CA . ARG A 1 81 ? 5.587 -5.443 37.591 1.00 59.75 81 ARG A CA 1
ATOM 596 C C . ARG A 1 81 ? 5.224 -5.618 39.067 1.00 59.75 81 ARG A C 1
ATOM 598 O O . ARG A 1 81 ? 5.750 -4.905 39.915 1.00 59.75 81 ARG A O 1
ATOM 605 N N . ARG A 1 82 ? 4.255 -6.495 39.361 1.00 50.69 82 ARG A N 1
ATOM 606 C CA . ARG A 1 82 ? 3.907 -6.884 40.731 1.00 50.69 82 ARG A CA 1
ATOM 607 C C . ARG A 1 82 ? 5.195 -7.380 41.378 1.00 50.69 82 ARG A C 1
ATOM 609 O O . ARG A 1 82 ? 5.755 -8.388 40.957 1.00 50.69 82 ARG A O 1
ATOM 616 N N . SER A 1 83 ? 5.671 -6.589 42.327 1.00 51.00 83 SER A N 1
ATOM 617 C CA . SER A 1 83 ? 6.799 -6.853 43.204 1.00 51.00 83 SER A CA 1
ATOM 618 C C . SER A 1 83 ? 6.633 -8.233 43.840 1.00 51.00 83 SER A C 1
ATOM 620 O O . SER A 1 83 ? 5.593 -8.512 44.439 1.00 51.00 83 SER A O 1
ATOM 622 N N . ALA A 1 84 ? 7.648 -9.077 43.657 1.00 50.66 84 ALA A N 1
ATOM 623 C CA . ALA A 1 84 ? 7.895 -10.274 44.454 1.00 50.66 84 ALA A CA 1
ATOM 624 C C . ALA A 1 84 ? 8.872 -9.926 45.582 1.00 50.66 84 ALA A C 1
ATOM 626 O O . ALA A 1 84 ? 9.706 -9.016 45.354 1.00 50.66 84 ALA A O 1
#

Organism: NCBI:txid2599401

pLDDT: mean 88.77, std 11.73, range [50.66, 96.75]

Sequence (84 aa):
MSYVRGWSHAHHGTAALADRLRALGLDSDFPGLKADVNVDGDGLVCLGQIRPEAAQFLAQALVTGLALELAEHLATDQTPRRSA

Foldseek 3Di:
DLQVVQQVVQQVVLVVVCVVCVVVVNNVQQPPWDWDADPVNHIDTDSPDGDPVSVVVVVVVVVVVVVVVVVVVVVVVPPDPPDD